Protein AF-A0A7V0S302-F1 (afdb_monomer)

Radius of gyration: 18.47 Å; Cα contacts (8 Å, |Δi|>4): 26; chains: 1; bounding box: 47×24×45 Å

Solvent-accessible surface area (backbone atoms only — not comparable to full-atom values): 3635 Å² total; per-residue (Å²): 121,65,67,65,53,53,45,50,52,51,34,54,53,34,48,53,50,40,50,58,47,59,34,85,70,41,38,62,55,24,67,76,72,66,62,71,76,64,78,67,72,72,77,58,73,72,78,68,59,75,79,86,80,80,78,92,122

Sequence (57 aa):
NRISVERRKFNEMVQSYNSYIRSFPRVIYSGWFGFEKKVYFEADQAARQAPTVDFSN

Secondary structure (DSSP, 8-state):
-HHHHHHHHHHHHHHHHHHHHHSTTHHHHHHHHT-PPPPP----GGGGS--------

pLDDT: mean 74.68, std 10.58, range [52.88, 89.81]

Foldseek 3Di:
DVVVVVLVVQQVVLVVLQVVCCDPPNVVVCVVVVPDRDDRPDDDVVVVPDPPDDPDD

Structure (mmCIF, N/CA/C/O backbone):
data_AF-A0A7V0S302-F1
#
_entry.id   AF-A0A7V0S302-F1
#
loop_
_atom_site.group_PDB
_atom_site.id
_atom_site.type_symbol
_atom_site.label_atom_id
_atom_site.label_alt_id
_atom_site.label_comp_id
_atom_site.label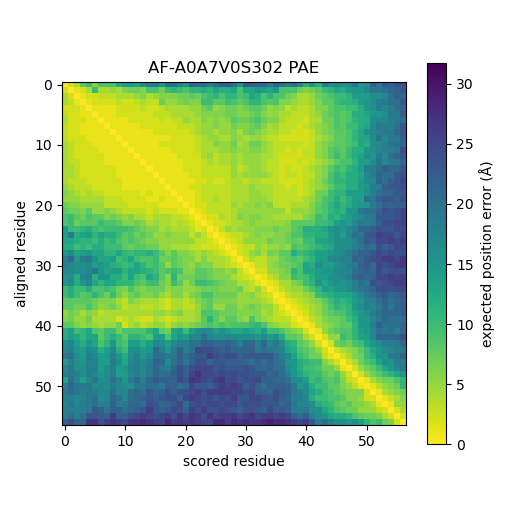_asym_id
_atom_site.label_entity_id
_atom_site.label_seq_id
_atom_site.pdbx_PDB_ins_code
_atom_site.Cartn_x
_atom_site.Cartn_y
_atom_site.Cartn_z
_atom_site.occupancy
_atom_site.B_iso_or_equiv
_atom_site.auth_seq_id
_atom_site.auth_comp_id
_atom_site.auth_asym_id
_atom_site.auth_atom_id
_atom_site.pdbx_PDB_model_num
ATOM 1 N N . ASN A 1 1 ? -11.465 -0.938 20.351 1.00 64.38 1 ASN A N 1
ATOM 2 C CA . ASN A 1 1 ? -11.485 -0.817 18.871 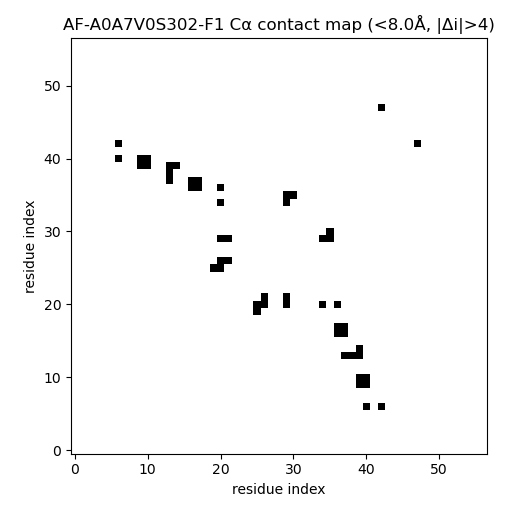1.00 64.38 1 ASN A CA 1
ATOM 3 C C . ASN A 1 1 ? -10.067 -0.829 18.251 1.00 64.38 1 ASN A C 1
ATOM 5 O O . ASN A 1 1 ? -9.777 -0.052 17.352 1.00 64.38 1 ASN A O 1
ATOM 9 N N . ARG A 1 2 ? -9.152 -1.699 18.720 1.00 73.44 2 ARG A N 1
ATOM 10 C CA . ARG A 1 2 ? -7.737 -1.726 18.276 1.00 73.44 2 ARG A CA 1
ATOM 11 C C . ARG A 1 2 ? -7.560 -2.389 16.905 1.00 73.44 2 ARG A C 1
ATOM 13 O O . ARG A 1 2 ? -6.770 -1.926 16.096 1.00 73.44 2 ARG A O 1
ATOM 20 N N . ILE A 1 3 ? -8.356 -3.420 16.625 1.00 74.19 3 ILE A N 1
ATOM 21 C CA . ILE A 1 3 ? -8.323 -4.177 15.365 1.00 74.19 3 ILE A CA 1
ATOM 22 C C . ILE A 1 3 ? -8.627 -3.267 14.165 1.00 74.19 3 ILE A C 1
ATOM 24 O O . ILE A 1 3 ? -7.904 -3.298 13.176 1.00 74.19 3 ILE A O 1
ATOM 28 N N . SER A 1 4 ? -9.638 -2.402 14.263 1.00 78.44 4 SER A N 1
ATOM 29 C CA . SER A 1 4 ? -9.995 -1.464 13.188 1.00 78.44 4 SER A CA 1
ATOM 30 C C . SER A 1 4 ? -8.890 -0.443 12.897 1.00 78.44 4 SER A C 1
ATOM 32 O O . SER A 1 4 ? -8.667 -0.091 11.741 1.00 78.44 4 SER A O 1
ATOM 34 N N . VAL A 1 5 ? -8.162 0.001 13.929 1.00 83.50 5 VAL A N 1
ATOM 35 C CA . VAL A 1 5 ? -7.028 0.928 13.783 1.00 83.50 5 VAL A CA 1
ATOM 36 C C . VAL A 1 5 ? -5.867 0.257 13.056 1.00 83.50 5 VAL A C 1
ATOM 38 O O . VAL A 1 5 ? -5.326 0.837 12.118 1.00 83.50 5 VAL A O 1
ATOM 41 N N . GLU A 1 6 ? -5.510 -0.967 13.443 1.00 83.94 6 GLU A N 1
ATOM 42 C CA . GLU A 1 6 ? -4.419 -1.704 12.794 1.00 83.94 6 GLU A CA 1
ATOM 43 C C . GLU A 1 6 ? -4.763 -2.089 11.345 1.00 83.94 6 GLU A C 1
ATOM 45 O O . GLU A 1 6 ? -3.917 -1.961 10.462 1.00 83.94 6 GLU A O 1
ATOM 50 N N . ARG A 1 7 ? -6.026 -2.441 11.056 1.00 82.06 7 ARG A N 1
ATOM 51 C CA . ARG A 1 7 ? -6.504 -2.658 9.677 1.00 82.06 7 ARG A CA 1
ATOM 52 C C . ARG A 1 7 ? -6.356 -1.407 8.812 1.00 82.06 7 ARG A C 1
ATOM 54 O O . ARG A 1 7 ? -5.867 -1.490 7.688 1.00 82.06 7 ARG A O 1
ATOM 61 N N . ARG A 1 8 ? -6.743 -0.240 9.340 1.00 84.25 8 ARG A N 1
ATOM 62 C CA . ARG A 1 8 ? -6.587 1.039 8.634 1.00 84.25 8 ARG A CA 1
ATOM 63 C C . ARG A 1 8 ? -5.114 1.336 8.345 1.00 84.25 8 ARG A C 1
ATOM 65 O O . ARG A 1 8 ? -4.780 1.616 7.200 1.00 84.25 8 ARG A O 1
ATOM 72 N N . LYS A 1 9 ? -4.236 1.197 9.345 1.00 86.88 9 LYS A N 1
ATOM 73 C CA . LYS A 1 9 ? -2.784 1.399 9.182 1.00 86.88 9 LYS A CA 1
ATOM 74 C C . LYS A 1 9 ? -2.186 0.477 8.118 1.00 86.88 9 LYS A C 1
ATOM 76 O O . LYS A 1 9 ? -1.385 0.924 7.302 1.00 86.88 9 LYS A O 1
ATOM 81 N N . PHE A 1 10 ? -2.580 -0.798 8.100 1.00 87.00 10 PHE A N 1
ATOM 82 C CA . PHE A 1 10 ? -2.135 -1.734 7.068 1.00 87.00 10 PHE A CA 1
ATOM 83 C C . PHE A 1 10 ? -2.558 -1.268 5.670 1.00 87.00 10 PHE A C 1
ATOM 85 O O . PHE A 1 10 ? -1.729 -1.205 4.762 1.00 87.00 10 PHE A O 1
ATOM 92 N N . ASN A 1 11 ? -3.825 -0.881 5.508 1.00 87.00 11 ASN A N 1
ATOM 93 C CA . ASN A 1 11 ? -4.346 -0.423 4.222 1.00 87.00 11 ASN A CA 1
ATOM 94 C C . ASN A 1 11 ? -3.673 0.869 3.740 1.00 87.00 11 ASN A C 1
ATOM 96 O O . ASN A 1 11 ? -3.368 0.979 2.555 1.00 87.00 11 ASN A O 1
ATOM 100 N N . GLU A 1 12 ? -3.368 1.802 4.642 1.00 89.81 12 GLU A N 1
ATOM 101 C CA . GLU A 1 12 ? -2.617 3.027 4.333 1.00 89.81 12 GLU A CA 1
ATOM 102 C C . GLU A 1 12 ? -1.193 2.719 3.841 1.00 89.81 12 GLU A C 1
ATOM 104 O O . GLU A 1 12 ? -0.744 3.270 2.832 1.00 89.81 12 GLU A O 1
ATOM 109 N N . MET A 1 13 ? -0.494 1.782 4.491 1.00 88.44 13 MET A N 1
ATOM 110 C CA . MET A 1 13 ? 0.837 1.344 4.052 1.00 88.44 13 MET A CA 1
ATOM 111 C C . MET A 1 13 ? 0.794 0.662 2.678 1.00 88.44 13 MET A C 1
ATOM 113 O O . MET A 1 13 ? 1.616 0.968 1.811 1.00 88.44 13 MET A O 1
ATOM 117 N N . VAL A 1 14 ? -0.183 -0.221 2.450 1.00 88.06 14 VAL A N 1
ATOM 118 C CA . VAL A 1 14 ? -0.390 -0.881 1.150 1.00 88.06 14 VAL A CA 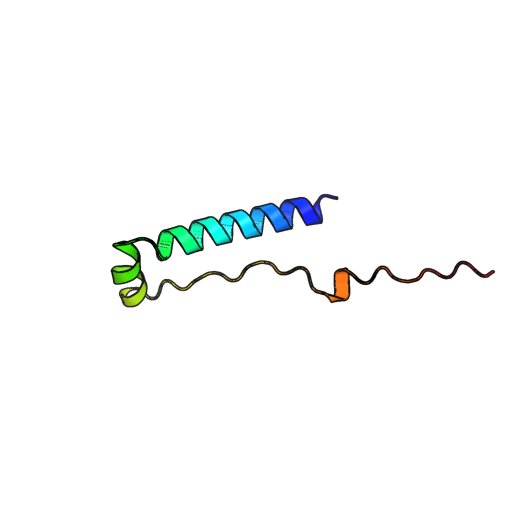1
ATOM 119 C C . VAL A 1 14 ? -0.717 0.134 0.057 1.00 88.06 14 VAL A C 1
ATOM 121 O O . VAL A 1 14 ? -0.185 0.035 -1.048 1.00 88.06 14 VAL A O 1
ATOM 124 N N . GLN A 1 15 ? -1.540 1.142 0.355 1.00 88.25 15 GLN A N 1
ATOM 125 C CA . GLN A 1 15 ? -1.861 2.213 -0.58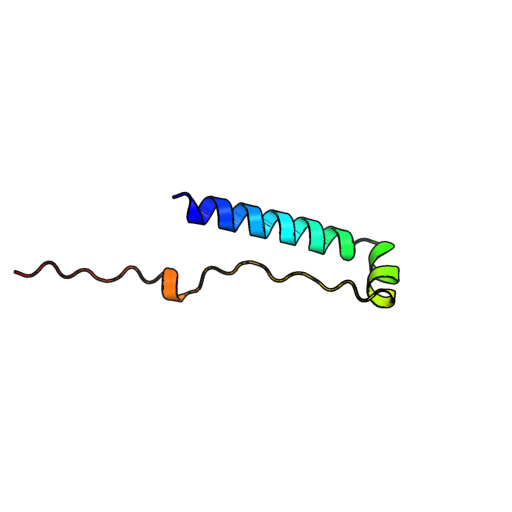4 1.00 88.25 15 GLN A CA 1
ATOM 126 C C . GLN A 1 15 ? -0.613 3.003 -0.979 1.00 88.25 15 GLN A C 1
ATOM 128 O O . GLN A 1 15 ? -0.374 3.192 -2.170 1.00 88.25 15 GLN A O 1
ATOM 133 N N . SER A 1 16 ? 0.193 3.428 -0.002 1.00 88.25 16 SER A N 1
ATOM 134 C CA . SER A 1 16 ? 1.429 4.175 -0.255 1.00 88.25 16 SER A CA 1
ATOM 135 C C . SER A 1 16 ? 2.410 3.368 -1.110 1.00 88.25 16 SER A C 1
ATOM 137 O O . SER A 1 16 ? 2.904 3.866 -2.122 1.00 88.25 16 SER A O 1
ATOM 139 N N . TYR A 1 17 ? 2.608 2.084 -0.785 1.00 87.00 17 TYR A N 1
ATOM 140 C CA . TYR A 1 17 ? 3.442 1.174 -1.574 1.00 87.00 17 TYR A CA 1
ATOM 141 C C . TYR A 1 17 ? 2.934 1.022 -3.013 1.00 87.00 17 TYR A C 1
ATOM 143 O O . TYR A 1 17 ? 3.693 1.183 -3.967 1.00 87.00 17 TYR A O 1
ATOM 151 N N . ASN A 1 18 ? 1.636 0.763 -3.182 1.00 87.56 18 ASN A N 1
ATOM 152 C CA . ASN A 1 18 ? 1.025 0.586 -4.495 1.00 87.56 18 ASN A CA 1
ATOM 153 C C . ASN A 1 18 ? 1.105 1.851 -5.351 1.00 87.56 18 ASN A C 1
ATOM 155 O O . ASN A 1 18 ? 1.322 1.750 -6.557 1.00 87.56 18 ASN A O 1
ATOM 159 N N . SER A 1 19 ? 0.931 3.027 -4.750 1.00 85.06 19 SER A N 1
ATOM 160 C CA . SER A 1 19 ? 1.121 4.307 -5.433 1.00 85.06 19 SER A CA 1
ATOM 161 C C . SER A 1 19 ? 2.585 4.500 -5.823 1.00 85.06 19 SER A C 1
ATOM 163 O O . SER A 1 19 ? 2.876 4.832 -6.966 1.00 85.06 19 SER A O 1
ATOM 165 N N . TYR A 1 20 ? 3.514 4.201 -4.914 1.00 84.38 20 TYR A N 1
ATOM 166 C CA . TYR A 1 20 ? 4.951 4.333 -5.142 1.00 84.38 20 TYR A CA 1
ATOM 167 C C . TYR A 1 20 ? 5.459 3.488 -6.319 1.00 84.38 20 TYR A C 1
ATOM 169 O O . TYR A 1 20 ? 6.225 3.996 -7.141 1.00 84.38 20 TYR A O 1
ATOM 177 N N . ILE A 1 21 ? 5.018 2.229 -6.441 1.00 82.50 21 ILE A N 1
ATOM 178 C CA . ILE A 1 21 ? 5.419 1.353 -7.557 1.00 82.50 21 ILE A CA 1
ATOM 179 C C . ILE A 1 21 ? 4.732 1.714 -8.884 1.00 82.50 21 ILE A C 1
ATOM 181 O O . ILE A 1 21 ? 5.259 1.400 -9.946 1.00 82.50 21 ILE A O 1
ATOM 185 N N . ARG A 1 22 ? 3.572 2.389 -8.845 1.00 82.25 22 ARG A N 1
ATOM 186 C CA . ARG A 1 22 ? 2.822 2.812 -10.044 1.00 82.25 22 ARG A CA 1
ATOM 187 C C . ARG A 1 22 ? 3.224 4.191 -10.570 1.00 82.25 22 ARG A C 1
ATOM 189 O O . ARG A 1 22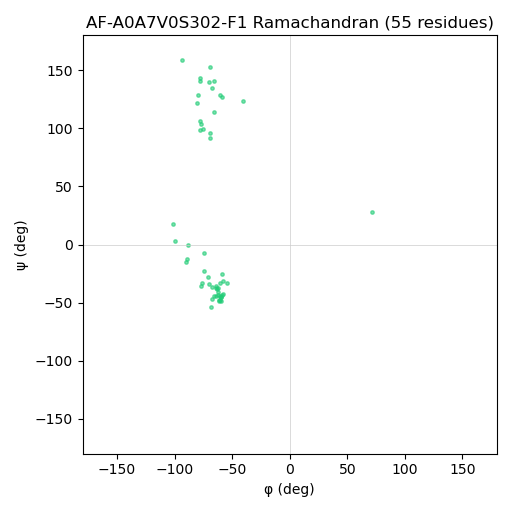 ? 2.826 4.541 -11.677 1.00 82.25 22 ARG A O 1
ATOM 196 N N . SER A 1 23 ? 3.984 4.975 -9.812 1.00 82.44 23 SER A N 1
ATOM 197 C CA . SER A 1 23 ? 4.447 6.290 -10.259 1.00 82.44 23 SER A CA 1
ATOM 198 C C . SER A 1 23 ? 5.492 6.171 -11.369 1.00 82.44 23 SER A C 1
ATOM 200 O O . SER A 1 23 ? 6.392 5.333 -11.309 1.00 82.44 23 SER A O 1
ATOM 202 N N . PHE A 1 24 ? 5.422 7.044 -12.373 1.00 77.62 24 PHE A N 1
ATOM 203 C CA . PHE A 1 24 ? 6.490 7.184 -13.364 1.00 77.62 24 PHE A CA 1
ATOM 204 C C . PHE A 1 24 ? 7.769 7.731 -12.697 1.00 77.62 24 PHE A C 1
ATOM 206 O O . PHE A 1 24 ? 7.667 8.602 -11.830 1.00 77.62 24 PHE A O 1
ATOM 213 N N . PRO A 1 25 ? 8.974 7.248 -13.059 1.00 77.44 25 PRO A N 1
ATOM 214 C CA . PRO A 1 25 ? 9.280 6.196 -14.039 1.00 77.44 25 PRO A CA 1
ATOM 215 C C . PRO A 1 25 ? 9.280 4.772 -13.454 1.00 77.44 25 PRO A C 1
ATOM 217 O O . PRO A 1 25 ? 9.518 3.813 -14.182 1.00 77.44 25 PRO A O 1
ATOM 220 N N . ARG A 1 26 ? 9.021 4.603 -12.149 1.00 74.00 26 ARG A N 1
ATOM 221 C CA . ARG A 1 26 ? 9.098 3.301 -11.459 1.00 74.00 26 ARG A CA 1
ATOM 222 C C . ARG A 1 26 ? 8.192 2.240 -12.058 1.00 74.00 26 ARG A C 1
ATOM 224 O O . ARG A 1 26 ? 8.604 1.090 -12.062 1.00 74.00 26 ARG A O 1
ATOM 231 N N . VAL A 1 27 ? 7.041 2.607 -12.622 1.00 74.62 27 VAL A N 1
ATOM 232 C CA . VAL A 1 27 ? 6.163 1.649 -13.313 1.00 74.62 27 VAL A CA 1
ATOM 233 C C . VAL A 1 27 ? 6.899 0.857 -14.411 1.00 74.62 27 VAL A C 1
ATOM 235 O O . VAL A 1 27 ? 6.645 -0.333 -14.573 1.00 74.62 27 VAL A O 1
ATOM 238 N N . ILE A 1 28 ? 7.881 1.473 -15.082 1.00 77.19 28 ILE A N 1
ATOM 239 C CA . ILE A 1 28 ? 8.680 0.853 -16.151 1.00 77.19 28 ILE A CA 1
ATOM 240 C C . ILE A 1 28 ? 9.585 -0.239 -15.573 1.00 77.19 28 ILE A C 1
ATOM 242 O O . ILE A 1 28 ? 9.514 -1.394 -15.985 1.00 77.19 28 ILE A O 1
ATOM 246 N N . TYR A 1 29 ? 10.382 0.099 -14.556 1.00 70.00 29 TYR A N 1
ATOM 247 C CA . TYR A 1 29 ? 11.263 -0.868 -13.899 1.00 70.00 29 TYR A CA 1
ATOM 248 C C . TYR A 1 29 ? 10.488 -1.885 -13.048 1.00 70.00 29 TYR A C 1
ATOM 250 O O . TYR A 1 29 ? 10.928 -3.018 -12.902 1.00 70.00 29 TYR A O 1
ATOM 258 N N . SER A 1 30 ? 9.316 -1.525 -12.514 1.00 70.75 30 SER A N 1
ATOM 259 C CA . SER A 1 30 ? 8.476 -2.430 -11.722 1.00 70.75 30 SER A CA 1
ATOM 260 C C . SER A 1 30 ? 7.996 -3.631 -12.534 1.00 70.75 30 SER A C 1
ATOM 262 O O . SER A 1 30 ? 8.002 -4.742 -12.016 1.00 70.75 30 SER A O 1
ATOM 264 N N . GLY A 1 31 ? 7.680 -3.429 -13.820 1.00 68.50 31 GLY A N 1
ATOM 265 C CA . GLY A 1 31 ? 7.346 -4.516 -14.739 1.00 68.50 31 GLY A CA 1
ATOM 266 C C . GLY A 1 31 ? 8.555 -5.383 -15.095 1.00 68.50 31 GLY A C 1
ATOM 267 O O . GLY A 1 31 ? 8.411 -6.590 -15.240 1.00 68.50 31 GLY A O 1
ATOM 268 N N . TRP A 1 32 ? 9.752 -4.795 -15.184 1.00 70.25 32 TRP A N 1
ATOM 269 C CA . TRP A 1 32 ? 10.984 -5.534 -15.493 1.00 70.25 32 TRP A CA 1
ATOM 270 C C . TRP A 1 32 ? 11.530 -6.342 -14.309 1.00 70.25 32 TRP A C 1
ATOM 272 O O . TRP A 1 32 ? 12.084 -7.415 -14.515 1.00 70.25 32 TRP A O 1
ATOM 282 N N . PHE A 1 33 ? 11.354 -5.855 -13.078 1.00 74.62 33 PHE A N 1
ATOM 283 C CA . PHE A 1 33 ? 11.808 -6.525 -11.852 1.00 74.62 33 PHE A CA 1
ATOM 284 C C . PHE A 1 33 ? 10.699 -7.299 -11.115 1.00 74.62 33 PHE A C 1
ATOM 286 O O . PHE A 1 33 ? 10.955 -7.847 -10.046 1.00 74.62 33 PHE A O 1
ATOM 293 N N . GLY A 1 34 ? 9.477 -7.354 -11.660 1.00 71.94 34 GLY A N 1
ATOM 294 C CA . GLY A 1 34 ? 8.372 -8.142 -11.096 1.00 71.94 34 GLY A CA 1
ATOM 295 C C . GLY A 1 34 ? 7.781 -7.587 -9.793 1.00 71.94 34 GLY A C 1
ATOM 296 O O . GLY A 1 34 ? 7.281 -8.343 -8.964 1.00 71.94 34 GLY A O 1
ATOM 297 N N . PHE A 1 35 ? 7.841 -6.272 -9.572 1.00 77.44 35 PHE A N 1
ATOM 298 C CA . PHE A 1 35 ? 7.212 -5.656 -8.403 1.00 77.44 35 PHE A CA 1
ATOM 299 C C . PHE A 1 35 ? 5.699 -5.533 -8.611 1.00 77.44 35 PHE A C 1
ATOM 301 O O . PHE A 1 35 ? 5.220 -4.642 -9.314 1.00 77.44 35 PHE A O 1
ATOM 308 N N . GLU A 1 36 ? 4.939 -6.415 -7.964 1.00 73.62 36 GLU A N 1
ATOM 309 C CA . GLU A 1 36 ? 3.479 -6.436 -8.039 1.00 73.62 36 GLU A CA 1
ATOM 310 C C . GLU A 1 36 ? 2.794 -5.644 -6.916 1.00 73.62 36 GLU A C 1
ATOM 312 O O . GLU A 1 36 ? 3.345 -5.374 -5.845 1.00 73.62 36 GLU A O 1
ATOM 317 N N . LYS A 1 37 ? 1.541 -5.258 -7.172 1.00 78.56 37 LYS A N 1
ATOM 318 C CA . LYS A 1 37 ? 0.700 -4.530 -6.217 1.00 78.56 37 LYS A CA 1
ATOM 319 C C . LYS A 1 37 ? 0.360 -5.433 -5.034 1.00 78.56 37 LYS A C 1
ATOM 321 O O . LYS A 1 37 ? -0.082 -6.561 -5.214 1.00 78.56 37 LYS A O 1
ATOM 326 N N . LYS A 1 38 ? 0.471 -4.897 -3.822 1.00 81.31 38 LYS A N 1
ATOM 327 C CA . LYS A 1 38 ? -0.001 -5.570 -2.609 1.00 81.31 38 LYS A CA 1
ATOM 328 C C . LYS A 1 38 ? -1.521 -5.446 -2.494 1.00 81.31 38 LYS A C 1
ATOM 330 O O . LYS A 1 38 ? -2.084 -4.391 -2.796 1.00 81.31 38 LYS A O 1
ATOM 335 N N . VAL A 1 39 ? -2.176 -6.515 -2.050 1.00 79.50 39 VAL A N 1
ATOM 336 C CA . VAL A 1 39 ? -3.62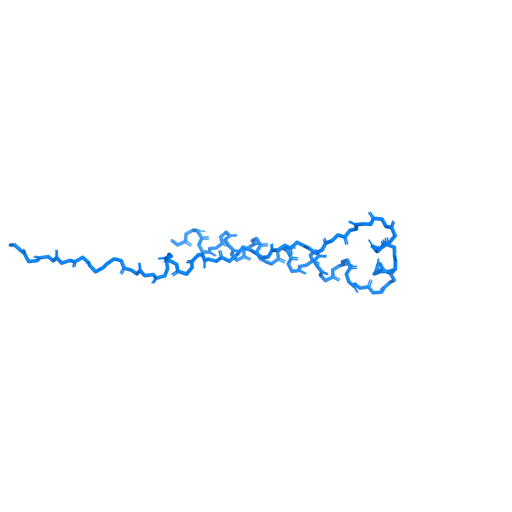6 -6.550 -1.802 1.00 79.50 39 VAL A CA 1
ATOM 337 C C . VAL A 1 39 ? -3.932 -5.857 -0.471 1.00 79.50 39 VAL A C 1
ATOM 339 O O . VAL A 1 39 ? -3.150 -5.945 0.477 1.00 79.50 39 VAL A O 1
ATOM 342 N N . TYR A 1 40 ? -5.050 -5.134 -0.407 1.00 80.88 40 TYR A N 1
ATOM 343 C CA . TYR A 1 40 ? -5.525 -4.523 0.833 1.00 80.88 40 TYR A CA 1
ATOM 344 C C . TYR A 1 40 ? -5.998 -5.590 1.822 1.00 80.88 40 TYR A C 1
ATOM 346 O O . TYR A 1 40 ? -6.461 -6.660 1.435 1.00 80.88 40 TYR A O 1
ATOM 354 N N . PHE A 1 41 ? -5.925 -5.280 3.112 1.00 76.44 41 PHE A N 1
ATOM 355 C CA . PHE A 1 41 ? -6.604 -6.064 4.127 1.00 76.44 41 PHE A CA 1
ATOM 356 C C . PHE A 1 41 ? -8.091 -5.720 4.072 1.00 76.44 41 PHE A C 1
ATOM 358 O O . PHE A 1 41 ? -8.539 -4.690 4.592 1.00 76.44 41 PHE A O 1
ATOM 365 N N . GLU A 1 42 ? -8.860 -6.577 3.412 1.00 65.94 42 GLU A N 1
ATOM 366 C CA . GLU A 1 42 ? -10.311 -6.508 3.446 1.00 65.94 42 GLU A CA 1
ATOM 367 C C . GLU A 1 42 ? -10.815 -7.135 4.746 1.00 65.94 42 GLU A C 1
ATOM 369 O O . GLU A 1 42 ? -10.434 -8.236 5.141 1.00 65.94 42 GLU A O 1
ATOM 374 N N . ALA A 1 43 ? -11.659 -6.394 5.465 1.00 61.50 43 ALA A N 1
ATOM 375 C CA . ALA A 1 43 ? -12.418 -6.972 6.557 1.00 61.50 43 ALA A CA 1
ATOM 376 C C . ALA A 1 43 ? -13.386 -7.985 5.949 1.00 61.50 43 ALA A C 1
ATOM 378 O O . ALA A 1 43 ? -14.295 -7.567 5.228 1.00 61.50 43 ALA A O 1
ATOM 379 N N . ASP A 1 44 ? -13.178 -9.265 6.257 1.00 57.47 44 ASP A N 1
ATOM 380 C CA . ASP A 1 44 ? -14.088 -10.350 5.905 1.00 57.47 44 ASP A CA 1
ATOM 381 C C . ASP A 1 44 ? -15.535 -9.883 6.120 1.00 57.47 44 ASP A C 1
ATOM 383 O O . ASP A 1 44 ? 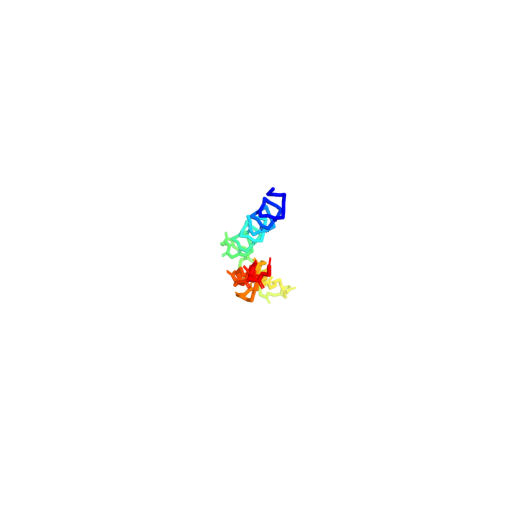-15.876 -9.379 7.199 1.00 57.47 44 ASP A O 1
ATOM 387 N N . GLN A 1 45 ? -16.366 -9.947 5.077 1.00 54.72 45 GLN A N 1
ATOM 388 C CA . GLN A 1 45 ? -17.753 -9.486 5.168 1.00 54.72 45 GLN A CA 1
ATOM 389 C C . GLN A 1 45 ? -18.512 -10.258 6.259 1.00 54.72 45 GLN A C 1
ATOM 391 O O . GLN A 1 45 ? -19.409 -9.692 6.886 1.00 54.72 45 GLN A O 1
ATOM 396 N 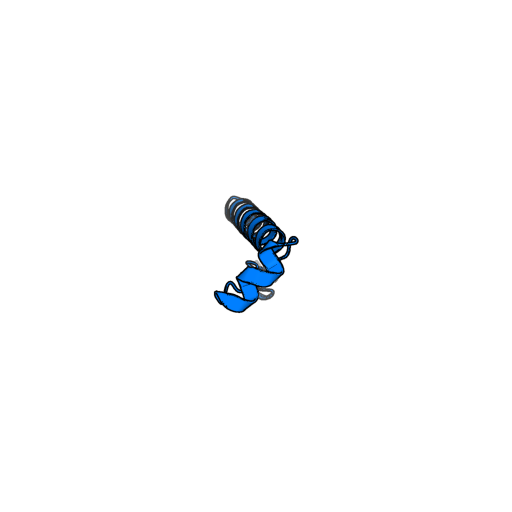N . ALA A 1 46 ? -18.079 -11.486 6.569 1.00 54.06 46 ALA A N 1
ATOM 397 C CA . ALA A 1 46 ? -18.582 -12.282 7.684 1.00 54.06 46 ALA A CA 1
ATOM 398 C C . ALA A 1 46 ? -18.363 -11.609 9.052 1.00 54.06 46 ALA A C 1
ATOM 400 O O . ALA A 1 46 ? -19.218 -11.694 9.927 1.00 54.06 46 ALA A O 1
ATOM 401 N N . ALA A 1 47 ? -17.277 -10.850 9.234 1.00 54.28 47 ALA A N 1
ATOM 402 C CA . ALA A 1 47 ? -16.996 -10.139 10.483 1.00 54.28 47 ALA A CA 1
ATOM 403 C C . ALA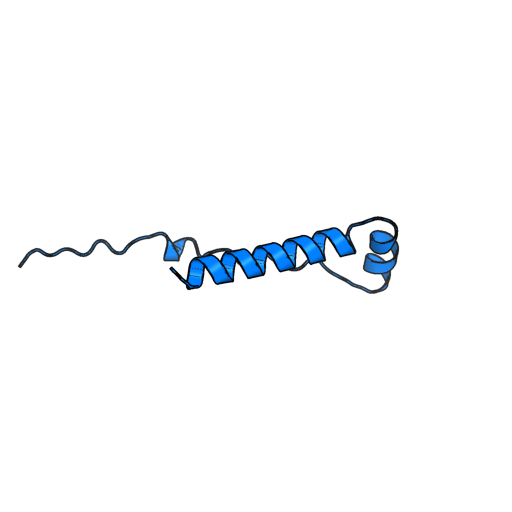 A 1 47 ? -17.875 -8.888 10.696 1.00 54.28 47 ALA A C 1
ATOM 405 O O . ALA A 1 47 ? -17.791 -8.259 11.752 1.00 54.28 47 ALA A O 1
ATOM 406 N N . ARG A 1 48 ? -18.682 -8.491 9.699 1.00 53.81 48 ARG A N 1
ATOM 407 C CA . ARG A 1 48 ? -19.671 -7.404 9.826 1.00 53.81 48 ARG A CA 1
ATOM 408 C C . ARG A 1 48 ? -21.041 -7.896 10.284 1.00 53.81 48 ARG A C 1
ATOM 410 O O . ARG A 1 48 ? -21.855 -7.067 10.681 1.00 53.81 48 ARG A O 1
ATOM 417 N N . GLN A 1 49 ? -21.304 -9.202 10.233 1.00 56.88 49 GLN A N 1
ATOM 418 C CA . GLN A 1 49 ? -22.522 -9.765 10.800 1.00 56.88 49 GLN A CA 1
ATOM 419 C C . GLN A 1 49 ? -22.328 -9.852 12.314 1.00 56.88 49 GLN A C 1
ATOM 421 O O . GLN A 1 49 ? -21.658 -10.747 12.823 1.00 56.88 49 GLN A O 1
ATOM 426 N N . ALA A 1 50 ? -22.855 -8.864 13.039 1.00 59.97 50 ALA A N 1
ATOM 427 C CA . ALA A 1 50 ? -22.973 -8.974 14.485 1.00 59.97 50 ALA A CA 1
ATOM 428 C C . ALA A 1 50 ? -23.843 -10.207 14.789 1.00 59.97 50 ALA A C 1
ATOM 430 O O . ALA A 1 50 ? -24.935 -10.305 14.222 1.00 59.97 50 ALA A O 1
ATOM 431 N N . PRO A 1 51 ? -23.392 -11.155 15.631 1.00 65.06 51 PRO A N 1
ATOM 432 C CA . PRO A 1 51 ? -24.237 -12.274 16.015 1.00 65.06 51 PRO A CA 1
ATOM 433 C C . PRO A 1 51 ? -25.481 -11.722 16.718 1.00 65.06 51 PRO A C 1
ATOM 435 O O . PRO A 1 51 ? -25.370 -10.906 17.636 1.00 65.06 51 PRO A O 1
ATOM 438 N N . THR A 1 52 ? -26.666 -12.135 16.273 1.00 65.44 52 THR A N 1
ATOM 439 C CA . THR A 1 52 ? -27.922 -11.845 16.968 1.00 65.44 52 THR A CA 1
ATOM 440 C C . THR A 1 52 ? -27.912 -12.648 18.263 1.00 65.44 52 THR A C 1
ATOM 442 O O . THR A 1 52 ? -28.181 -13.845 18.257 1.00 65.44 52 THR A O 1
ATOM 445 N N . VAL A 1 53 ? -27.496 -12.022 19.364 1.00 64.38 53 VAL A N 1
ATOM 446 C CA . VAL A 1 53 ? -27.561 -12.652 20.684 1.00 64.38 53 VAL A CA 1
ATOM 447 C C . VAL A 1 53 ? -29.007 -12.563 21.149 1.00 64.38 53 VAL A C 1
ATOM 449 O O . VAL A 1 53 ? -29.489 -11.477 21.470 1.00 64.38 53 VAL A O 1
ATOM 452 N N . ASP A 1 54 ? -29.695 -13.699 21.121 1.00 73.56 54 ASP A N 1
ATOM 453 C CA . ASP A 1 54 ? -31.011 -13.852 21.724 1.00 73.56 54 ASP A CA 1
ATOM 454 C C . ASP A 1 54 ? -30.842 -14.084 23.232 1.00 73.56 54 ASP A C 1
ATOM 456 O O . ASP A 1 54 ? -30.133 -14.999 23.657 1.00 73.56 54 ASP A O 1
ATOM 460 N N . PHE A 1 55 ? -31.448 -13.210 24.032 1.00 76.19 55 PHE A N 1
ATOM 461 C CA . PHE A 1 55 ? -31.425 -13.267 25.495 1.00 76.19 55 PHE A CA 1
ATOM 462 C C . PHE A 1 55 ? -32.728 -13.841 26.068 1.00 76.19 55 PHE A C 1
ATOM 464 O O . PHE A 1 55 ? -33.012 -13.632 27.245 1.00 76.19 55 PHE A O 1
ATOM 471 N N . SER A 1 56 ? -33.546 -14.537 25.274 1.00 67.00 56 SER A N 1
ATOM 472 C CA . SER A 1 56 ? -34.764 -15.173 25.777 1.00 67.00 56 SER A CA 1
ATOM 473 C C . SER A 1 56 ? -34.444 -16.358 26.706 1.00 67.00 56 SER A C 1
ATOM 475 O O . SER A 1 56 ? -34.268 -17.487 26.240 1.00 67.00 56 SER A O 1
ATOM 477 N N . ASN A 1 57 ? -34.356 -16.097 28.014 1.00 52.88 57 ASN A N 1
ATOM 478 C CA . ASN A 1 57 ? -34.559 -17.070 29.095 1.00 52.88 57 ASN A CA 1
ATOM 479 C C . ASN A 1 57 ? -34.834 -16.365 30.426 1.00 52.88 57 ASN A C 1
ATOM 481 O O . ASN A 1 57 ? -34.016 -15.498 30.807 1.00 52.88 57 ASN A O 1
#

Mean predicted aligned error: 10.46 Å